Protein AF-A0A380QLB9-F1 (afdb_monomer)

Solvent-accessible surface area (backbone atoms only — not comparable to full-atom values): 5404 Å² total; per-residue (Å²): 78,64,37,94,85,76,65,43,78,48,52,93,83,49,60,45,30,90,88,78,65,49,74,67,65,90,69,87,80,86,64,94,71,56,66,60,62,53,50,50,56,49,53,54,51,52,56,54,51,60,53,53,55,56,56,53,52,54,55,56,52,54,51,52,56,54,51,53,54,53,53,53,52,55,51,52,52,51,51,52,52,50,53,53,54,61,74,74,108

pLDDT: mean 72.71, std 16.71, range [44.5, 97.06]

Foldseek 3Di:
DADPPPRDDQPDDDQARPPPRHGDDPDPDPPPDPVVVVVVVVVVVVVVVVVVVVVVVVVVVVVVVVVVVVVVVVVVVVVVVVVVVVVVD

Mean predicted aligned error: 18.17 Å

Secondary structure (DSSP, 8-state):
-B-TTT--B--TT-SB-TTT--B--------TTSHHHHHHHHHHHHHHHHHHHHHHHHHHHHHHHHHHHHHHHHHHHHHHHHHHHHHH-

Organism: Yersinia ruckeri (NCBI:txid29486)

Sequence (89 aa):
MLCKKCSQDIGEKSSFCNFCGEKQSAEPENYKGMSEVVSECVAERNKIKDKTDREIENIKEQKKKNYIILIFIMAIIAIIVFFILWIKE

Radius of gyration: 30.9 Å; Cα contacts (8 Å, |Δi|>4): 35; chains: 1; bounding box: 65×21×80 Å

Nearest PDB structures (foldseek):
  3b08-assembly1_B  TM=4.969E-01  e=1.923E+00  Mus musculus

Structure (mmCIF, N/CA/C/O backbone):
data_AF-A0A380QLB9-F1
#
_entry.id   AF-A0A380QLB9-F1
#
loop_
_atom_site.group_PDB
_atom_site.id
_atom_site.type_symbol
_atom_site.label_atom_id
_atom_site.label_alt_id
_atom_site.label_comp_id
_atom_site.label_asym_id
_atom_site.label_entity_id
_atom_site.label_seq_id
_atom_site.pdbx_PDB_ins_code
_atom_site.Cartn_x
_atom_site.Cartn_y
_atom_site.Cartn_z
_atom_site.occupancy
_atom_site.B_iso_or_equiv
_atom_site.auth_seq_id
_atom_site.auth_comp_id
_atom_site.auth_asym_id
_atom_site.auth_atom_id
_atom_site.pdbx_PDB_model_num
ATOM 1 N N . MET A 1 1 ? -17.769 -0.274 48.496 1.00 70.62 1 MET A N 1
ATOM 2 C CA . MET A 1 1 ? -18.560 -1.309 47.775 1.00 70.62 1 MET A CA 1
ATOM 3 C C . MET A 1 1 ? -17.681 -1.922 46.701 1.00 70.62 1 MET A C 1
ATOM 5 O O . MET A 1 1 ? -16.958 -1.176 46.051 1.00 70.62 1 MET A O 1
ATOM 9 N N . LEU A 1 2 ? -17.694 -3.247 46.530 1.00 79.25 2 LEU A N 1
ATOM 10 C CA . LEU A 1 2 ? -16.817 -3.913 45.561 1.00 79.25 2 LEU A CA 1
ATOM 11 C C . LEU A 1 2 ? -17.456 -3.977 44.172 1.00 79.25 2 LEU A C 1
ATOM 13 O O . LEU A 1 2 ? -18.646 -4.258 44.030 1.00 79.25 2 LEU A O 1
ATOM 17 N N . CYS A 1 3 ? -16.639 -3.765 43.144 1.00 81.75 3 CYS A N 1
ATOM 18 C CA . CYS A 1 3 ? -17.024 -3.966 41.757 1.00 81.75 3 CYS A CA 1
ATOM 19 C C . CYS A 1 3 ? -17.443 -5.416 41.506 1.00 81.75 3 CYS A C 1
ATOM 21 O O . CYS A 1 3 ? -16.646 -6.326 41.722 1.00 81.75 3 CYS A O 1
ATOM 23 N N . LYS A 1 4 ? -18.628 -5.648 40.932 1.00 78.69 4 LYS A N 1
ATOM 24 C CA . LYS A 1 4 ? -19.068 -7.008 40.556 1.00 78.69 4 LYS A CA 1
ATOM 25 C C . LYS A 1 4 ? -18.182 -7.696 39.506 1.00 78.69 4 LYS A C 1
ATOM 27 O O . LYS A 1 4 ? -18.227 -8.913 39.389 1.00 78.69 4 LYS A O 1
ATOM 32 N N . LYS A 1 5 ? -17.400 -6.928 38.739 1.00 81.94 5 LYS A N 1
ATOM 33 C CA . LYS A 1 5 ? -16.596 -7.426 37.611 1.00 81.94 5 LYS A CA 1
ATOM 34 C C . LYS A 1 5 ? -15.112 -7.566 37.927 1.00 81.94 5 LYS A C 1
ATOM 36 O O . LYS A 1 5 ? -14.511 -8.569 37.571 1.00 81.94 5 LYS A O 1
ATOM 41 N N . CYS A 1 6 ? -14.517 -6.554 38.558 1.00 86.75 6 CYS A N 1
ATOM 42 C CA . CYS A 1 6 ? -13.083 -6.540 38.869 1.00 86.75 6 CYS A CA 1
ATOM 43 C C . CYS A 1 6 ? -12.780 -6.644 40.367 1.00 86.75 6 CYS A C 1
ATOM 45 O O . CYS A 1 6 ? -11.621 -6.552 40.755 1.00 86.75 6 CYS A O 1
ATOM 47 N N . SER A 1 7 ? -13.810 -6.788 41.208 1.00 83.94 7 SER A N 1
ATOM 48 C CA . SER A 1 7 ? -13.697 -6.944 42.665 1.00 83.94 7 SER A CA 1
ATOM 49 C C . SER A 1 7 ? -12.926 -5.832 43.382 1.00 83.94 7 SER A C 1
ATOM 51 O O . SER A 1 7 ? -12.530 -5.999 44.530 1.00 83.94 7 SER A O 1
ATOM 53 N N . GLN A 1 8 ? -12.735 -4.683 42.732 1.00 83.69 8 GLN A N 1
ATOM 54 C CA . GLN A 1 8 ? -12.025 -3.540 43.295 1.00 83.69 8 GLN A CA 1
ATOM 55 C C . GLN A 1 8 ? -12.979 -2.635 44.079 1.00 83.69 8 GLN A C 1
ATOM 57 O O . GLN A 1 8 ? -14.149 -2.520 43.706 1.00 83.69 8 GLN A O 1
ATOM 62 N N . ASP A 1 9 ? -12.506 -1.998 45.154 1.00 84.06 9 ASP A N 1
ATOM 63 C CA . ASP A 1 9 ? -13.337 -1.082 45.943 1.00 84.06 9 ASP A CA 1
ATOM 64 C C . ASP A 1 9 ? -13.611 0.209 45.166 1.00 84.06 9 ASP A C 1
ATOM 66 O O . ASP A 1 9 ? -12.697 0.840 44.634 1.00 84.06 9 ASP A O 1
ATOM 70 N N . ILE A 1 10 ? -14.886 0.579 45.073 1.00 74.94 10 ILE A N 1
ATOM 71 C CA . ILE A 1 10 ? -15.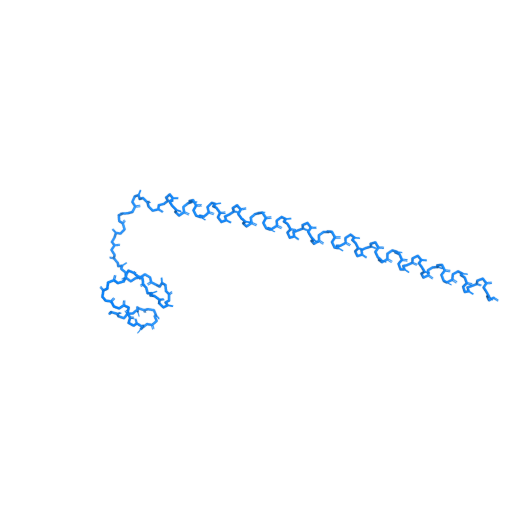350 1.731 44.301 1.00 74.94 10 ILE A CA 1
ATOM 72 C C . ILE A 1 10 ? -15.878 2.865 45.202 1.00 74.94 10 ILE A C 1
ATOM 74 O O . ILE A 1 10 ? -16.260 3.921 44.697 1.00 74.94 10 ILE A O 1
ATOM 78 N N . GLY A 1 11 ? -15.879 2.701 46.531 1.00 66.69 11 GLY A N 1
ATOM 79 C CA . GLY A 1 11 ? -16.469 3.674 47.461 1.00 66.69 11 GLY A CA 1
ATOM 80 C C . GLY A 1 11 ? -17.994 3.802 47.299 1.00 66.69 11 GLY A C 1
ATOM 81 O O . GLY A 1 11 ? -18.552 3.503 46.253 1.00 66.69 11 GLY A O 1
ATOM 82 N N . GLU A 1 12 ? -18.720 4.202 48.339 1.00 64.12 12 GLU A N 1
ATOM 83 C CA . GLU A 1 12 ? -20.193 4.064 48.406 1.00 64.12 12 GLU A CA 1
ATOM 84 C C . GLU A 1 12 ? -21.016 5.004 47.496 1.00 64.12 12 GLU A C 1
ATOM 86 O O . GLU A 1 12 ? -22.240 4.996 47.567 1.00 64.12 12 GLU A O 1
ATOM 91 N N . LYS A 1 13 ? -20.398 5.820 46.628 1.00 62.75 13 LYS A N 1
ATOM 92 C CA . LYS A 1 13 ? -21.107 6.877 45.868 1.00 62.75 13 LYS A CA 1
ATOM 93 C C . LYS A 1 13 ? -20.853 6.897 44.357 1.00 62.75 13 LYS A C 1
ATOM 95 O O . LYS A 1 13 ? -21.186 7.871 43.688 1.00 62.75 13 LYS A O 1
ATOM 100 N N . SER A 1 14 ? -20.261 5.851 43.796 1.00 66.25 14 SER A N 1
ATOM 101 C CA . SER A 1 14 ? -19.884 5.805 42.380 1.00 66.25 14 SER A CA 1
ATOM 102 C C . SER A 1 14 ? -20.870 4.968 41.554 1.00 66.25 14 SER A C 1
ATOM 104 O O . SER A 1 14 ? -21.035 3.769 41.752 1.00 66.25 14 SER A O 1
ATOM 106 N N . SER A 1 15 ? -21.533 5.591 40.574 1.00 75.19 15 SER A N 1
ATOM 107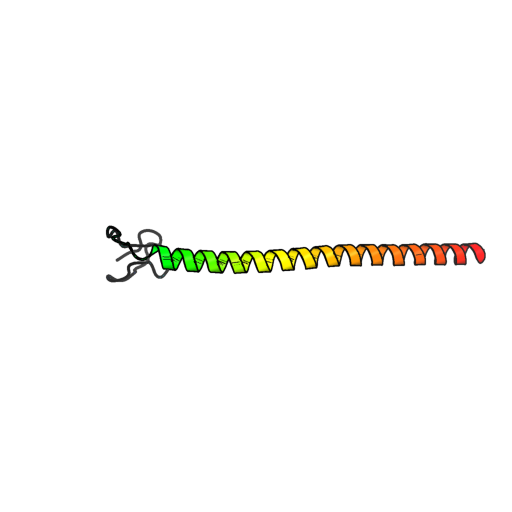 C CA . SER A 1 15 ? -22.444 4.875 39.656 1.00 75.19 15 SER A CA 1
ATOM 108 C C . SER A 1 15 ? -21.711 3.934 38.687 1.00 75.19 15 SER A C 1
ATOM 110 O O . SER A 1 15 ? -22.324 3.043 38.100 1.00 75.19 15 SER A O 1
ATOM 112 N N . PHE A 1 16 ? -20.395 4.108 38.538 1.00 81.75 16 PHE A N 1
ATOM 113 C CA . PHE A 1 16 ? -19.532 3.339 37.648 1.00 81.75 16 PHE A CA 1
ATOM 114 C C . 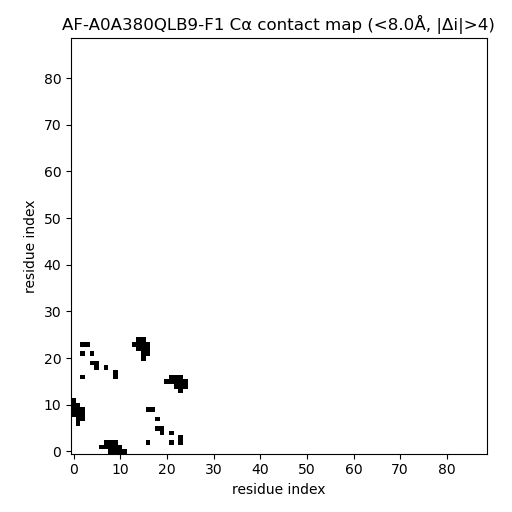PHE A 1 16 ? -18.225 2.979 38.350 1.00 81.75 16 PHE A C 1
ATOM 116 O O . PHE A 1 16 ? -17.730 3.721 39.198 1.00 81.75 16 PHE A O 1
ATOM 123 N N . CYS A 1 17 ? -17.639 1.849 37.967 1.00 82.88 17 CYS A N 1
ATOM 124 C CA . CYS A 1 17 ? -16.328 1.449 38.441 1.00 82.88 17 CYS A CA 1
ATOM 125 C C . CYS A 1 17 ? -15.231 2.293 37.784 1.00 82.88 17 CYS A C 1
ATOM 127 O O . CYS A 1 17 ? -15.039 2.212 36.574 1.00 82.88 17 CYS A O 1
ATOM 129 N N . ASN A 1 18 ? -14.441 3.013 38.583 1.00 80.19 18 ASN A N 1
ATOM 130 C CA . ASN A 1 18 ? -13.308 3.806 38.084 1.00 80.19 18 ASN A CA 1
ATOM 131 C C . ASN A 1 18 ? -12.193 2.962 37.438 1.00 80.19 18 ASN A C 1
ATOM 133 O O . ASN A 1 18 ? -11.381 3.495 36.692 1.00 80.19 18 ASN A O 1
ATOM 137 N N . PHE A 1 19 ? -12.146 1.656 37.718 1.00 82.06 19 PHE A N 1
ATOM 138 C CA . PHE A 1 19 ? -11.086 0.769 37.232 1.00 82.06 19 PHE A CA 1
ATOM 139 C C . PHE A 1 19 ? -11.448 0.044 35.936 1.00 82.06 19 PHE A C 1
ATOM 141 O O . PHE A 1 19 ? -10.605 -0.107 35.059 1.00 82.06 19 PHE A O 1
ATOM 148 N N . CYS A 1 20 ? -12.693 -0.419 35.804 1.00 83.50 20 CYS A N 1
ATOM 149 C CA . CYS A 1 20 ? -13.122 -1.220 34.651 1.00 83.50 20 CYS A CA 1
ATOM 150 C C . CYS A 1 20 ? -14.281 -0.606 33.853 1.00 83.50 20 CYS A C 1
ATOM 152 O O . CYS A 1 20 ? -14.712 -1.199 32.867 1.00 83.50 20 CYS A O 1
ATOM 154 N N . GLY A 1 21 ? -14.806 0.546 34.284 1.00 76.25 21 GLY A N 1
ATOM 155 C CA . GLY A 1 21 ? -15.911 1.254 33.631 1.00 76.25 21 GLY A CA 1
ATOM 156 C C . GLY A 1 21 ? -17.297 0.632 33.832 1.00 76.25 21 GLY A C 1
ATOM 157 O O . GLY A 1 21 ? -18.275 1.153 33.309 1.00 76.25 21 GLY A O 1
ATOM 158 N N . GLU A 1 22 ? -17.409 -0.471 34.578 1.00 81.25 22 GLU A N 1
ATOM 159 C CA . GLU A 1 22 ? -18.670 -1.202 34.755 1.00 81.25 22 GLU A CA 1
ATOM 160 C C . GLU A 1 22 ? -19.678 -0.415 35.611 1.00 81.25 22 GLU A C 1
ATOM 162 O O . GLU A 1 22 ? -19.338 0.030 36.713 1.00 81.25 22 GLU A O 1
ATOM 167 N N . LYS A 1 23 ? -20.923 -0.277 35.136 1.00 81.19 23 LYS A N 1
ATOM 168 C CA . LYS A 1 23 ? -22.017 0.395 35.858 1.00 81.19 23 LYS A CA 1
ATOM 169 C C . LYS A 1 23 ? -22.441 -0.440 37.072 1.00 81.19 23 LYS A C 1
ATOM 171 O O . LYS A 1 23 ? -22.670 -1.639 36.951 1.00 81.19 23 LYS A O 1
ATOM 176 N N . GLN A 1 24 ? -22.534 0.184 38.246 1.00 71.56 24 GLN A N 1
ATOM 177 C CA . GLN A 1 24 ? -22.861 -0.499 39.508 1.00 71.56 24 GLN A CA 1
ATOM 178 C C . GLN A 1 24 ? -24.270 -0.194 40.027 1.00 71.56 24 GLN A C 1
ATOM 180 O O . GLN A 1 24 ? -24.781 -0.947 40.856 1.00 71.56 24 GLN A O 1
ATOM 185 N N . SER A 1 25 ? -24.916 0.874 39.547 1.00 63.94 25 SER A N 1
ATOM 186 C CA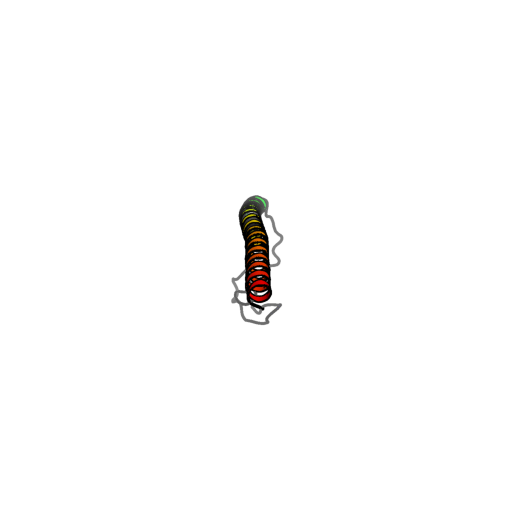 . SER A 1 25 ? -26.268 1.250 39.965 1.00 63.94 25 SER A CA 1
ATOM 187 C C . SER A 1 25 ? -27.349 0.551 39.130 1.00 63.94 25 SER A C 1
ATOM 189 O O . SER A 1 25 ? -27.383 0.653 37.903 1.00 63.94 25 SER A O 1
ATOM 191 N N . ALA A 1 26 ? -28.252 -0.147 39.825 1.00 54.00 26 ALA A N 1
ATOM 192 C CA . ALA A 1 26 ? -29.484 -0.737 39.299 1.00 54.00 26 ALA A CA 1
ATOM 193 C C . ALA A 1 26 ? -30.682 0.183 39.592 1.00 54.00 26 ALA A C 1
ATOM 195 O O . ALA A 1 26 ? -31.667 -0.237 40.193 1.00 54.00 26 ALA A O 1
ATOM 196 N N . GLU A 1 27 ? -30.573 1.462 39.237 1.00 48.78 27 GLU A N 1
ATOM 197 C CA . GLU A 1 27 ? -31.709 2.381 39.325 1.00 48.78 27 GLU A CA 1
ATOM 198 C C . GLU A 1 27 ? -32.471 2.344 37.988 1.00 48.78 27 GLU A C 1
ATOM 200 O O . GLU A 1 27 ? -31.820 2.395 36.936 1.00 48.78 27 GLU A O 1
ATOM 205 N N . PRO A 1 28 ? -33.813 2.202 37.986 1.00 44.50 28 PRO A N 1
ATOM 206 C CA . PRO A 1 28 ? -34.609 2.154 36.768 1.00 44.50 28 PRO A CA 1
ATOM 207 C C . PRO A 1 28 ? -34.653 3.545 36.137 1.00 44.50 28 PRO A C 1
ATOM 209 O O . PRO A 1 28 ? -35.515 4.369 36.409 1.00 44.50 28 PRO A O 1
ATOM 212 N N . GLU A 1 29 ? -33.642 3.802 35.327 1.00 46.34 29 GLU A N 1
ATOM 213 C CA . GLU A 1 29 ? -33.641 4.578 34.098 1.00 46.34 29 GLU A CA 1
ATOM 214 C C . GLU A 1 29 ? -34.973 5.265 33.710 1.00 46.34 29 GLU A C 1
ATOM 216 O O . GLU A 1 29 ? -35.678 4.861 32.788 1.00 46.34 29 GLU A O 1
ATOM 221 N N . ASN A 1 30 ? -35.286 6.385 34.368 1.00 45.84 30 AS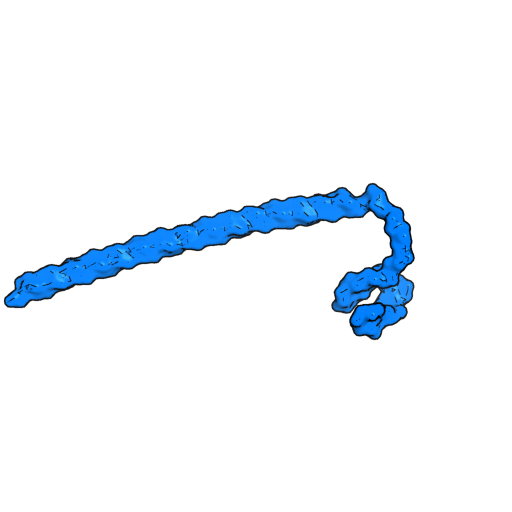N A N 1
ATOM 222 C CA . ASN A 1 30 ? -36.186 7.399 33.821 1.00 45.84 30 ASN A CA 1
ATOM 223 C C . ASN A 1 30 ? -35.346 8.409 33.025 1.00 45.84 30 ASN A C 1
ATOM 225 O O . ASN A 1 30 ? -34.999 9.482 33.508 1.00 45.84 30 ASN A O 1
ATOM 229 N N . TYR A 1 31 ? -34.933 8.032 31.814 1.00 47.28 31 TYR A N 1
ATOM 230 C CA . TYR A 1 31 ? -34.061 8.852 30.965 1.00 47.28 31 TYR A CA 1
ATOM 231 C C . TYR A 1 31 ? -34.760 9.328 29.692 1.00 47.28 31 TYR A C 1
ATOM 233 O O . TYR A 1 31 ? -34.466 8.896 28.582 1.00 47.28 31 TYR A O 1
ATOM 241 N N . LY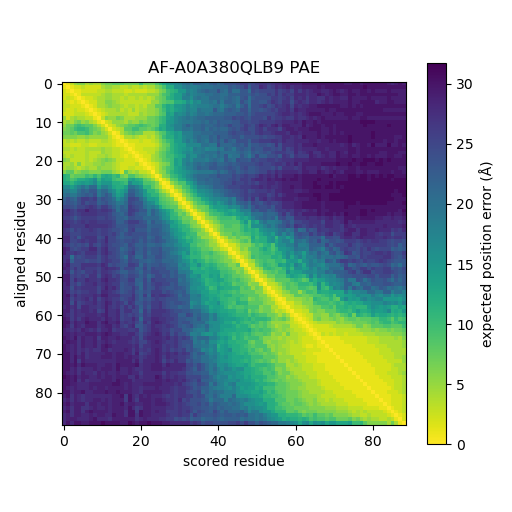S A 1 32 ? -35.660 10.300 29.836 1.00 46.41 32 LYS A N 1
ATOM 242 C CA . LYS A 1 32 ? -36.267 10.986 28.685 1.00 46.41 32 LYS A CA 1
ATOM 243 C C . LYS A 1 32 ? -35.339 12.028 28.016 1.00 46.41 32 LYS A C 1
ATOM 245 O O . LYS A 1 32 ? -35.785 12.712 27.109 1.00 46.41 32 LYS A O 1
ATOM 250 N N . GLY A 1 33 ? -34.075 12.159 28.445 1.00 45.06 33 GLY A N 1
ATOM 251 C CA . GLY A 1 33 ? -33.146 13.206 27.970 1.00 45.06 33 GLY A CA 1
ATOM 252 C C . GLY A 1 33 ? -31.721 12.761 27.608 1.00 45.06 33 GLY A C 1
ATOM 253 O O . GLY A 1 33 ? -30.892 13.605 27.297 1.00 45.06 33 GLY A O 1
ATOM 254 N N . MET A 1 34 ? -31.402 11.461 27.644 1.00 44.50 34 MET A N 1
ATOM 255 C CA . MET A 1 34 ? -30.044 10.957 27.345 1.00 44.50 34 MET A CA 1
ATOM 256 C C . MET A 1 34 ? -29.875 10.520 25.877 1.00 44.50 34 MET A C 1
ATOM 258 O O . MET A 1 34 ? -28.754 10.319 25.413 1.00 44.50 34 MET A O 1
ATOM 262 N N . SER A 1 35 ? -30.972 10.367 25.123 1.00 49.06 35 SER A N 1
ATOM 263 C CA . SER A 1 35 ? -30.907 9.884 23.737 1.00 49.06 35 SER A CA 1
ATOM 264 C C . SER A 1 35 ? -30.424 10.939 22.744 1.00 49.06 35 SER A C 1
ATOM 266 O O . SER A 1 35 ? -29.861 10.571 21.720 1.00 49.06 35 SER A O 1
ATOM 268 N N . GLU A 1 36 ? -30.607 12.231 23.028 1.00 44.50 36 GLU A N 1
ATOM 269 C CA . GLU A 1 36 ? -30.160 13.309 22.132 1.00 44.50 36 GLU A CA 1
ATOM 270 C C . GLU A 1 36 ? -28.634 13.481 22.195 1.00 44.50 36 GLU A C 1
ATOM 272 O O . GLU A 1 36 ? -27.971 13.416 21.163 1.00 44.50 36 GLU A O 1
ATOM 277 N N . VAL A 1 37 ? -28.048 13.516 23.399 1.00 50.34 37 VAL A N 1
ATOM 278 C CA . VAL A 1 37 ? -26.592 13.690 23.586 1.00 50.34 37 VAL A CA 1
ATOM 279 C C . VAL A 1 37 ? -25.787 12.496 23.053 1.00 50.34 37 VAL A C 1
ATOM 281 O O . VAL A 1 37 ? -24.723 12.671 22.456 1.00 50.34 37 VAL A O 1
ATOM 284 N N . VAL A 1 38 ? -26.292 11.266 23.217 1.00 52.41 38 VAL A N 1
ATOM 285 C CA . VAL A 1 38 ? -25.655 10.063 22.651 1.00 52.41 38 VAL A CA 1
ATOM 286 C C . VAL A 1 38 ? -25.815 10.023 21.128 1.00 52.41 38 VAL A C 1
ATOM 288 O O . VAL A 1 38 ? -24.871 9.645 20.436 1.00 52.41 38 VAL A O 1
ATOM 291 N N . SER A 1 39 ? -26.956 10.459 20.586 1.00 55.00 39 SER A N 1
ATOM 292 C CA . SER A 1 39 ? -27.171 10.534 19.136 1.00 55.00 39 SER A CA 1
ATOM 293 C C . SER A 1 39 ? -26.274 11.586 18.471 1.00 55.00 39 SER A C 1
ATOM 295 O O . SER A 1 39 ? -25.716 11.313 17.409 1.00 55.00 39 SER A O 1
ATOM 297 N N . GLU A 1 40 ? -26.054 12.744 19.103 1.00 53.19 40 GLU A N 1
ATOM 298 C CA . GLU A 1 40 ? -25.098 13.757 18.626 1.00 53.19 40 GLU A CA 1
ATOM 299 C C . GLU A 1 40 ? -23.648 13.261 18.699 1.00 53.19 40 GLU A C 1
ATOM 301 O O . GLU A 1 40 ? -22.927 13.331 17.704 1.00 53.19 40 GLU A O 1
ATOM 306 N N . CYS A 1 41 ? -23.235 12.639 19.810 1.00 55.19 41 CYS A N 1
ATOM 307 C CA . CYS A 1 41 ? -21.885 12.077 19.950 1.00 55.19 41 CYS A CA 1
ATOM 308 C C . CYS A 1 41 ? -21.595 10.946 18.939 1.00 55.19 41 CYS A C 1
ATOM 310 O O . CYS A 1 41 ? -20.463 10.791 18.466 1.00 55.19 41 CYS A O 1
ATOM 312 N N . VAL A 1 42 ? -22.607 10.139 18.597 1.00 58.84 42 VAL A N 1
ATOM 313 C CA . VAL A 1 42 ? -22.500 9.071 17.588 1.00 58.84 42 VAL A CA 1
ATOM 314 C C . VAL A 1 42 ? -22.507 9.651 16.170 1.00 58.84 42 VAL A C 1
ATOM 316 O O . VAL A 1 42 ? -21.698 9.229 15.342 1.00 58.84 42 VAL A O 1
ATOM 319 N N . ALA A 1 43 ? -23.346 10.652 15.884 1.00 58.38 43 ALA A N 1
ATOM 320 C CA .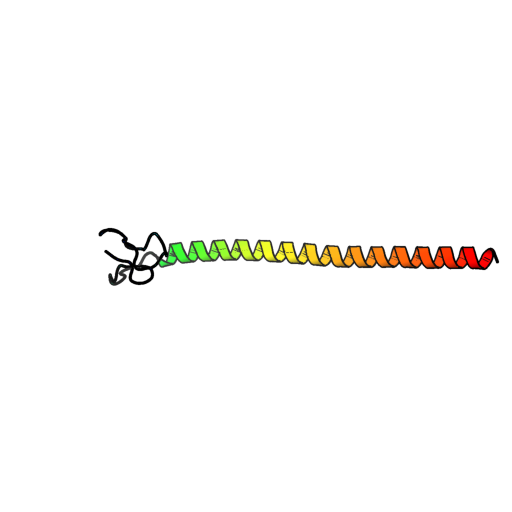 ALA A 1 43 ? -23.370 11.335 14.590 1.00 58.38 43 ALA A CA 1
ATOM 321 C C . ALA A 1 43 ? -22.052 12.073 14.298 1.00 58.38 43 ALA A C 1
ATOM 323 O O . ALA A 1 43 ? -21.565 12.047 13.165 1.00 58.38 43 ALA A O 1
ATOM 324 N N . GLU A 1 44 ? -21.440 12.683 15.313 1.00 57.88 44 GLU A N 1
ATOM 325 C CA . GLU A 1 44 ? -20.165 13.385 15.175 1.00 57.88 44 GLU A CA 1
ATOM 326 C C . GLU A 1 44 ? -18.994 12.413 14.957 1.00 57.88 44 GLU A C 1
ATOM 328 O O . GLU A 1 44 ? -18.203 12.603 14.030 1.00 57.88 44 GLU A O 1
ATOM 333 N N . ARG A 1 45 ? -18.940 11.287 15.690 1.00 56.38 45 ARG A N 1
ATOM 334 C CA . ARG A 1 45 ? -17.962 10.213 15.415 1.00 56.38 45 ARG A CA 1
ATOM 335 C C . ARG A 1 45 ? -18.110 9.606 14.021 1.00 56.38 45 ARG A C 1
ATOM 337 O O . ARG A 1 45 ? -17.094 9.315 13.389 1.00 56.38 45 ARG A O 1
ATOM 344 N N . ASN A 1 46 ? -19.339 9.404 13.545 1.00 57.56 46 ASN A N 1
ATOM 345 C CA . ASN A 1 46 ? -19.580 8.826 12.222 1.00 57.56 46 ASN A CA 1
ATOM 346 C C . ASN A 1 46 ? -19.085 9.756 11.102 1.00 57.56 46 ASN A C 1
ATOM 348 O O . ASN A 1 46 ? -18.460 9.278 10.161 1.00 57.56 46 ASN A O 1
ATOM 352 N N . LYS A 1 47 ? -19.249 11.081 11.236 1.00 58.50 47 LYS A N 1
ATOM 353 C CA . LYS A 1 47 ? -18.692 12.060 10.279 1.00 58.50 47 LYS A CA 1
ATOM 354 C C . LYS A 1 47 ? -17.160 12.057 10.243 1.00 58.50 47 LYS A C 1
ATOM 356 O O . LYS A 1 47 ? -16.576 12.229 9.176 1.00 58.50 47 LYS A O 1
ATOM 361 N N . ILE A 1 48 ? -16.511 11.874 11.395 1.00 60.78 48 ILE A N 1
ATOM 362 C CA . ILE A 1 48 ? -15.044 11.870 11.495 1.00 60.78 48 ILE A CA 1
ATOM 363 C C . ILE A 1 48 ? -14.456 10.606 10.854 1.00 60.78 48 ILE A C 1
ATOM 365 O O . ILE A 1 48 ? -13.526 10.717 10.059 1.00 60.78 48 ILE A O 1
ATOM 369 N N . LYS A 1 49 ? -15.028 9.423 11.128 1.00 58.25 49 LYS A N 1
ATOM 370 C CA . LYS A 1 49 ? -14.592 8.156 10.507 1.00 58.25 49 LYS A CA 1
ATOM 371 C C . LYS A 1 49 ? -14.693 8.192 8.980 1.00 58.25 49 LYS A C 1
ATOM 373 O O . LYS A 1 49 ? -13.720 7.890 8.300 1.00 58.25 49 LYS A O 1
ATOM 378 N N . ASP A 1 50 ? -15.824 8.664 8.459 1.00 58.47 50 ASP A N 1
ATOM 379 C CA . ASP A 1 50 ? -16.089 8.707 7.016 1.00 58.47 50 ASP A CA 1
ATOM 380 C C . ASP A 1 50 ? -15.115 9.632 6.258 1.00 58.47 50 ASP A C 1
ATOM 382 O O . ASP A 1 50 ? -14.750 9.380 5.109 1.00 58.47 50 ASP A O 1
ATOM 386 N N . LYS A 1 51 ? -14.634 10.695 6.921 1.00 58.94 51 LYS A N 1
ATOM 387 C CA . LYS A 1 51 ? -13.609 11.587 6.367 1.00 58.94 51 LYS A CA 1
ATOM 388 C C . LYS A 1 51 ? -12.232 10.916 6.322 1.00 58.94 51 LYS A C 1
ATOM 390 O O . LYS A 1 51 ? -11.543 11.023 5.311 1.00 58.94 51 LYS A O 1
ATOM 395 N N . THR A 1 52 ? -11.847 10.208 7.382 1.00 59.78 52 THR A N 1
ATOM 396 C CA . THR A 1 52 ? -10.534 9.551 7.476 1.00 59.78 52 THR A CA 1
ATOM 397 C C . THR A 1 52 ? -10.412 8.348 6.535 1.00 59.78 52 THR A C 1
ATOM 399 O O . THR A 1 52 ? -9.363 8.167 5.918 1.00 59.78 52 THR A O 1
ATOM 402 N N . ASP A 1 53 ? -11.475 7.561 6.354 1.00 60.78 53 ASP A N 1
ATOM 403 C CA . ASP A 1 53 ? -11.455 6.401 5.452 1.00 60.78 53 ASP A CA 1
ATOM 404 C C . ASP A 1 53 ? -11.271 6.820 3.978 1.00 60.78 53 ASP A C 1
ATOM 406 O O . ASP A 1 53 ? -10.463 6.225 3.257 1.00 60.78 53 ASP A O 1
ATOM 410 N N . ARG A 1 54 ? -11.904 7.924 3.552 1.00 60.22 54 ARG A N 1
ATOM 411 C CA . ARG A 1 54 ? -11.735 8.486 2.197 1.00 60.22 54 ARG A CA 1
ATOM 412 C C . ARG A 1 54 ? -10.320 9.003 1.921 1.00 60.22 54 ARG A C 1
ATOM 414 O O . ARG A 1 54 ? -9.817 8.863 0.805 1.00 60.22 54 ARG A O 1
ATOM 421 N N . GLU A 1 55 ? -9.656 9.589 2.917 1.00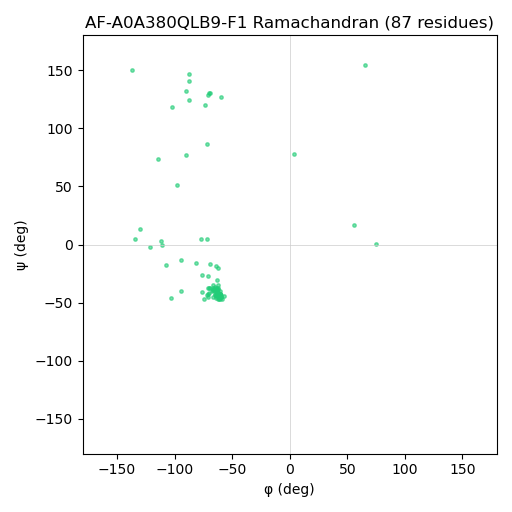 60.88 55 GLU A N 1
ATOM 422 C CA . GLU A 1 55 ? -8.267 10.051 2.776 1.00 60.88 55 GLU A CA 1
ATOM 423 C C . GLU A 1 55 ? -7.285 8.872 2.662 1.00 60.88 55 GLU A C 1
ATOM 425 O O . GLU A 1 55 ? -6.347 8.914 1.860 1.00 60.88 55 GLU A O 1
ATOM 430 N N . ILE A 1 56 ? -7.528 7.778 3.393 1.00 62.00 56 ILE A N 1
ATOM 431 C CA . ILE A 1 56 ? -6.687 6.572 3.351 1.00 62.00 56 ILE A CA 1
ATOM 432 C C . ILE A 1 56 ? -6.791 5.854 1.997 1.00 62.00 56 ILE A C 1
ATOM 434 O O . ILE A 1 56 ? -5.772 5.376 1.481 1.00 62.00 56 ILE A O 1
ATOM 438 N N . GLU A 1 57 ? -7.983 5.770 1.402 1.0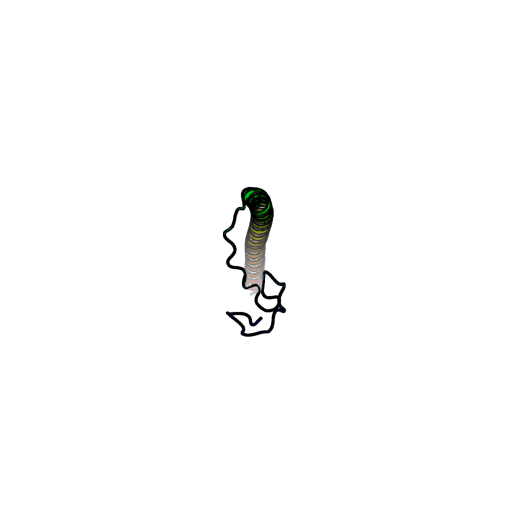0 65.31 57 GLU A N 1
ATOM 439 C CA . GLU A 1 57 ? -8.159 5.157 0.077 1.00 65.31 57 GLU A CA 1
ATOM 440 C C . GLU A 1 57 ? -7.429 5.936 -1.022 1.00 65.31 57 GLU A C 1
ATOM 442 O O . GLU A 1 57 ? -6.693 5.337 -1.813 1.00 65.31 57 GLU A O 1
ATOM 447 N N . ASN A 1 58 ? -7.526 7.269 -1.014 1.00 61.59 58 ASN A N 1
ATOM 448 C CA . ASN A 1 58 ? -6.857 8.118 -2.003 1.00 61.59 58 ASN A CA 1
ATOM 449 C C . ASN A 1 58 ? -5.319 7.974 -1.937 1.00 61.59 58 ASN A C 1
ATOM 451 O O . ASN A 1 58 ? -4.649 7.818 -2.962 1.00 61.59 58 ASN A O 1
ATOM 455 N N . ILE A 1 59 ? -4.744 7.897 -0.728 1.00 69.38 59 ILE A N 1
ATOM 456 C CA . ILE A 1 59 ? -3.297 7.674 -0.538 1.00 69.38 59 ILE A CA 1
ATOM 457 C C . ILE A 1 59 ? -2.858 6.295 -1.062 1.00 69.38 59 ILE A C 1
ATOM 459 O O . ILE A 1 59 ? -1.777 6.167 -1.648 1.00 69.38 59 ILE A O 1
ATOM 463 N N . LYS A 1 60 ? -3.666 5.244 -0.862 1.00 68.31 60 LYS A N 1
ATOM 464 C CA . LYS A 1 60 ? -3.357 3.895 -1.372 1.00 68.31 60 LYS A CA 1
ATOM 465 C C . LYS A 1 60 ? -3.393 3.844 -2.900 1.00 68.31 60 LYS A C 1
ATOM 467 O O . LYS A 1 60 ? -2.541 3.186 -3.499 1.00 68.31 60 LYS A O 1
ATOM 472 N N . GLU A 1 61 ? -4.341 4.532 -3.530 1.00 70.94 61 GLU A N 1
ATOM 473 C CA . GLU A 1 61 ? -4.473 4.543 -4.988 1.00 70.94 61 GLU A CA 1
ATOM 474 C C . GLU A 1 61 ? -3.332 5.315 -5.672 1.00 70.94 61 GLU A C 1
ATOM 476 O O . GLU A 1 61 ? -2.740 4.823 -6.638 1.00 70.94 61 GLU A O 1
ATOM 481 N N . GLN A 1 62 ? -2.943 6.469 -5.119 1.00 70.62 62 GLN A N 1
ATOM 482 C CA . GLN A 1 62 ? -1.797 7.262 -5.589 1.00 70.62 62 GLN A CA 1
ATOM 483 C C . GLN A 1 62 ? -0.486 6.456 -5.579 1.00 70.62 62 GLN A C 1
ATOM 485 O O . GLN A 1 62 ? 0.262 6.451 -6.560 1.00 70.62 62 GLN A O 1
ATOM 490 N N . LYS A 1 63 ? -0.223 5.695 -4.505 1.00 71.88 63 LYS A N 1
ATOM 491 C CA . LYS A 1 63 ? 0.986 4.856 -4.397 1.00 71.88 63 LYS A CA 1
ATOM 492 C C . LYS A 1 63 ? 1.048 3.761 -5.466 1.00 71.88 63 LYS A C 1
ATOM 494 O O . LYS A 1 63 ? 2.129 3.501 -5.991 1.00 71.88 63 LYS A O 1
ATOM 499 N N . LYS A 1 64 ? -0.089 3.148 -5.822 1.00 78.06 64 LYS A N 1
ATOM 500 C CA . LYS A 1 64 ? -0.146 2.117 -6.876 1.00 78.06 64 LYS A CA 1
ATOM 501 C C . LYS A 1 64 ? 0.225 2.686 -8.244 1.00 78.06 64 LYS A C 1
ATOM 503 O O . LYS A 1 64 ? 1.045 2.091 -8.937 1.00 78.06 64 LYS A O 1
ATOM 508 N N . LYS A 1 65 ? -0.328 3.846 -8.614 1.00 82.56 65 LYS A N 1
ATOM 509 C CA . LYS A 1 65 ? -0.017 4.503 -9.897 1.00 82.56 65 LYS A CA 1
ATOM 510 C C . LYS A 1 65 ? 1.461 4.891 -9.976 1.00 82.56 65 LYS A C 1
ATOM 512 O O . LYS A 1 65 ? 2.112 4.583 -10.970 1.00 82.56 65 LYS A O 1
ATOM 517 N N . ASN A 1 66 ? 2.014 5.465 -8.905 1.00 86.19 66 ASN A N 1
ATOM 518 C CA . ASN A 1 66 ? 3.429 5.842 -8.863 1.00 86.19 66 ASN A CA 1
ATOM 519 C C . ASN A 1 66 ? 4.372 4.626 -8.969 1.00 86.19 66 ASN A C 1
ATOM 521 O O . ASN A 1 66 ? 5.375 4.673 -9.677 1.00 86.19 66 ASN A O 1
ATOM 525 N N . TYR A 1 67 ? 4.029 3.509 -8.319 1.00 91.38 67 TYR A N 1
ATOM 526 C CA . TYR A 1 67 ? 4.803 2.269 -8.420 1.00 91.38 67 TYR A CA 1
ATOM 527 C C . TYR A 1 67 ? 4.794 1.682 -9.841 1.00 91.38 67 TYR A C 1
ATOM 529 O O . TYR A 1 67 ? 5.838 1.273 -10.345 1.00 91.38 67 TYR A O 1
ATOM 537 N N . ILE A 1 68 ? 3.640 1.694 -10.517 1.00 93.12 68 ILE A N 1
ATOM 538 C CA . ILE A 1 68 ? 3.528 1.232 -11.910 1.00 93.12 68 ILE A CA 1
ATOM 539 C C . ILE A 1 68 ? 4.399 2.091 -12.840 1.00 93.12 68 ILE A C 1
ATOM 541 O O . ILE A 1 68 ? 5.123 1.544 -13.670 1.00 93.12 68 ILE A O 1
ATOM 545 N N . ILE A 1 69 ? 4.381 3.419 -12.674 1.00 93.88 69 ILE A N 1
ATOM 546 C CA . ILE A 1 69 ? 5.209 4.339 -13.471 1.00 93.88 69 ILE A CA 1
ATOM 547 C C . ILE A 1 69 ? 6.705 4.039 -13.281 1.00 93.88 69 ILE A C 1
ATOM 549 O O . ILE A 1 69 ? 7.444 3.976 -14.263 1.00 93.88 69 ILE A O 1
ATOM 553 N N . LEU A 1 70 ? 7.150 3.783 -12.046 1.00 94.00 70 LEU A N 1
ATOM 554 C CA . LEU A 1 70 ? 8.543 3.416 -11.762 1.00 94.00 70 LEU A CA 1
ATOM 555 C C . LEU A 1 70 ? 8.973 2.123 -12.472 1.00 94.00 70 LEU A C 1
ATOM 557 O O . LEU A 1 70 ? 10.063 2.080 -13.042 1.00 94.00 70 LEU A O 1
ATOM 561 N N . ILE A 1 71 ? 8.125 1.089 -12.487 1.00 95.81 71 ILE A N 1
ATOM 562 C CA . ILE A 1 71 ? 8.422 -0.170 -13.193 1.00 95.81 71 ILE A CA 1
ATOM 563 C C . ILE A 1 71 ? 8.603 0.069 -14.695 1.00 95.81 71 ILE A C 1
ATOM 565 O O . ILE A 1 71 ? 9.548 -0.452 -15.287 1.00 95.81 71 ILE A O 1
ATOM 569 N N . PHE A 1 72 ? 7.731 0.873 -15.309 1.00 96.06 72 PHE A N 1
ATOM 570 C CA . PHE A 1 72 ? 7.832 1.199 -16.733 1.00 96.06 72 PHE A CA 1
ATOM 571 C C . PHE A 1 72 ? 9.159 1.881 -17.078 1.00 96.06 72 PHE A C 1
ATOM 573 O O . PHE A 1 72 ? 9.801 1.507 -18.058 1.00 96.06 72 PHE A O 1
ATOM 580 N N . ILE A 1 73 ? 9.605 2.834 -16.255 1.00 96.56 73 ILE A N 1
ATOM 581 C CA . ILE A 1 73 ? 10.887 3.523 -16.456 1.00 96.56 73 ILE A CA 1
ATOM 582 C C . ILE A 1 73 ? 12.051 2.525 -16.393 1.00 96.56 73 ILE A C 1
ATOM 584 O O . ILE A 1 73 ? 12.904 2.521 -17.281 1.00 96.56 73 ILE A O 1
ATOM 588 N N . MET A 1 74 ? 12.065 1.639 -15.393 1.00 96.19 74 MET A N 1
ATOM 589 C CA . MET A 1 74 ? 13.117 0.624 -15.252 1.00 96.19 74 MET A CA 1
ATOM 590 C C . MET A 1 74 ? 13.157 -0.347 -16.440 1.00 96.19 74 MET A C 1
ATOM 592 O O . MET A 1 74 ? 14.240 -0.699 -16.906 1.00 96.19 74 MET A O 1
ATOM 596 N N . ALA A 1 75 ? 11.994 -0.739 -16.969 1.00 96.75 75 ALA A N 1
ATOM 597 C CA . ALA A 1 75 ? 11.905 -1.595 -18.149 1.00 96.75 75 ALA A CA 1
ATOM 598 C C . ALA A 1 75 ? 12.459 -0.907 -19.409 1.00 96.75 75 ALA A C 1
ATOM 600 O O . ALA A 1 75 ? 13.223 -1.516 -20.156 1.00 96.75 75 ALA A O 1
ATOM 601 N N . ILE A 1 76 ? 12.133 0.373 -19.624 1.00 97.06 76 ILE A N 1
ATOM 602 C CA . ILE A 1 76 ? 12.646 1.149 -20.765 1.00 97.06 76 ILE A CA 1
ATOM 603 C C . ILE A 1 76 ? 14.173 1.272 -20.694 1.00 97.06 76 ILE A C 1
ATOM 605 O O . ILE A 1 76 ? 14.851 1.042 -21.694 1.00 97.06 76 ILE A O 1
ATOM 609 N N . ILE A 1 77 ? 14.725 1.579 -19.515 1.00 97.06 77 ILE A N 1
ATOM 610 C CA . ILE A 1 77 ? 16.179 1.674 -19.319 1.00 97.06 77 ILE A CA 1
ATOM 611 C C . ILE A 1 77 ? 16.856 0.338 -19.648 1.00 97.06 77 ILE A C 1
ATOM 613 O O . ILE A 1 77 ? 17.850 0.325 -20.371 1.00 97.06 77 ILE A O 1
ATOM 617 N N . ALA A 1 78 ? 16.305 -0.783 -19.172 1.00 96.06 78 ALA A N 1
ATOM 618 C CA . ALA A 1 78 ? 16.852 -2.110 -19.452 1.00 96.06 78 ALA A CA 1
ATOM 619 C C . ALA A 1 78 ? 16.876 -2.423 -20.957 1.00 96.06 78 ALA A C 1
ATOM 621 O O . ALA A 1 78 ? 17.881 -2.919 -21.461 1.00 96.06 78 ALA A O 1
ATOM 622 N N . ILE A 1 79 ? 15.808 -2.075 -21.683 1.00 96.56 79 ILE A N 1
ATOM 623 C CA . ILE A 1 79 ? 15.729 -2.245 -23.140 1.00 96.56 79 ILE A CA 1
ATOM 624 C C . ILE A 1 79 ? 16.798 -1.399 -23.842 1.00 96.56 79 ILE A C 1
ATOM 626 O O . ILE A 1 79 ? 17.516 -1.911 -24.695 1.00 96.56 79 ILE A O 1
ATOM 630 N N . ILE A 1 80 ? 16.951 -0.125 -23.469 1.00 96.56 80 ILE A N 1
ATOM 631 C CA . ILE A 1 80 ? 17.955 0.767 -24.071 1.00 96.56 80 ILE A CA 1
ATOM 632 C C . ILE A 1 80 ? 19.369 0.225 -23.845 1.00 96.56 80 ILE A C 1
ATOM 634 O O . ILE A 1 80 ? 20.155 0.154 -24.787 1.00 96.56 80 ILE A O 1
ATOM 638 N N . VAL A 1 81 ? 19.691 -0.188 -22.616 1.00 95.62 81 VAL A N 1
ATOM 639 C CA . VAL A 1 81 ? 20.999 -0.777 -22.290 1.00 95.62 81 VAL A CA 1
ATOM 640 C C . VAL A 1 81 ? 21.234 -2.046 -23.105 1.00 95.62 81 VAL A C 1
ATOM 642 O O . VAL A 1 81 ? 22.318 -2.216 -23.656 1.00 95.62 81 VAL A O 1
ATOM 645 N N . PHE A 1 82 ? 20.216 -2.898 -23.238 1.00 95.19 82 PHE A N 1
ATOM 646 C CA . PHE A 1 82 ? 20.290 -4.107 -24.053 1.00 95.19 82 PHE A CA 1
ATOM 647 C C . PHE A 1 82 ? 20.585 -3.791 -25.527 1.00 95.19 82 PHE A C 1
ATOM 649 O O . PHE A 1 82 ? 21.484 -4.390 -26.109 1.00 95.19 82 PHE A O 1
ATOM 656 N N . PHE A 1 83 ? 19.904 -2.802 -26.115 1.00 95.19 83 PHE A N 1
ATOM 657 C CA . PHE A 1 83 ? 20.175 -2.361 -27.487 1.00 95.19 83 PHE A CA 1
ATOM 658 C C . PHE A 1 83 ? 21.584 -1.782 -27.659 1.00 95.19 83 PHE A C 1
ATOM 660 O O . PHE A 1 83 ? 22.246 -2.082 -28.648 1.00 95.19 83 PHE A O 1
ATOM 667 N N . ILE A 1 84 ? 22.066 -0.977 -26.707 1.00 94.62 84 ILE A N 1
ATOM 668 C CA . ILE A 1 84 ? 23.418 -0.401 -26.764 1.00 94.62 84 ILE A CA 1
ATOM 669 C C . ILE A 1 84 ? 24.484 -1.496 -26.672 1.00 94.62 84 ILE A C 1
ATOM 671 O O . ILE A 1 84 ? 25.465 -1.447 -27.411 1.00 94.62 84 ILE A O 1
ATOM 675 N N . LEU A 1 85 ? 24.301 -2.474 -25.779 1.00 92.56 85 LEU A N 1
ATOM 676 C CA . LEU A 1 85 ? 25.209 -3.614 -25.660 1.00 92.56 85 LEU A CA 1
ATOM 677 C C . LEU A 1 85 ? 25.215 -4.447 -26.941 1.00 92.56 85 LEU A C 1
ATOM 679 O O . LEU A 1 85 ? 26.288 -4.781 -27.423 1.00 92.56 85 LEU A O 1
ATOM 683 N N . TRP A 1 86 ? 24.044 -4.698 -27.529 1.00 91.38 86 TRP A N 1
ATOM 684 C CA . TRP A 1 86 ? 23.935 -5.473 -28.762 1.00 91.38 86 TRP A CA 1
ATOM 685 C C . TRP A 1 86 ? 24.567 -4.777 -29.976 1.00 91.38 86 TRP A C 1
ATOM 687 O O . TRP A 1 86 ? 25.147 -5.440 -30.819 1.00 91.38 86 TRP A O 1
ATOM 697 N N . ILE A 1 87 ? 24.500 -3.444 -30.062 1.00 89.75 87 ILE A N 1
ATOM 698 C CA . ILE A 1 87 ? 25.154 -2.675 -31.139 1.00 89.75 87 ILE A CA 1
ATOM 699 C C . ILE A 1 87 ? 26.683 -2.669 -30.998 1.00 89.75 87 ILE A C 1
ATOM 701 O O . ILE A 1 87 ? 27.397 -2.463 -31.979 1.00 89.75 87 ILE A O 1
ATOM 705 N N . LYS A 1 88 ? 27.192 -2.807 -29.771 1.00 83.00 88 LYS A N 1
ATOM 706 C CA . LYS A 1 88 ? 28.627 -2.720 -29.478 1.00 83.00 88 LYS A CA 1
ATOM 707 C C . LYS A 1 88 ? 29.372 -4.031 -29.778 1.00 83.00 88 LYS A C 1
ATOM 709 O O . LYS A 1 88 ? 30.601 -3.998 -29.825 1.00 83.00 88 LYS A O 1
ATOM 714 N N . GLU A 1 89 ? 28.652 -5.136 -29.944 1.00 76.38 89 GLU A N 1
ATOM 715 C CA . GLU A 1 89 ? 29.181 -6.477 -30.228 1.00 76.38 89 GLU A CA 1
ATOM 716 C C . GLU A 1 89 ? 29.094 -6.814 -31.719 1.00 76.38 89 GLU A C 1
ATOM 718 O O . GLU A 1 89 ? 30.141 -7.214 -32.279 1.00 76.38 89 GLU A O 1
#